Protein AF-A0A7X8Z2J6-F1 (afdb_monomer_lite)

Secondary structure (DSSP, 8-state):
------EEEE-----HHHHHHHHHHHHHHHHTTT-SEEPPPEEEEGGGG-GGGS-TT-TTHHHHHHH-EEEE-SSSTT-EEEE--SEEEEEEEE-STTPPPEEEEEEE--SEEEEE-TTSTT-EEEEE----EEEE-PPPP----

pLDDT: mean 84.49, std 16.21, range [31.16, 98.25]

Radius of gyration: 17.01 Å; chains: 1; bounding box: 33×46×54 Å

Structure (mmCIF, N/CA/C/O backbone):
data_AF-A0A7X8Z2J6-F1
#
_entry.id   AF-A0A7X8Z2J6-F1
#
loop_
_atom_site.group_PDB
_atom_site.id
_atom_site.type_symbol
_atom_site.label_atom_id
_atom_site.label_alt_id
_atom_site.label_comp_id
_atom_site.label_asym_id
_atom_site.label_entity_id
_atom_site.label_seq_id
_atom_site.pdbx_PDB_ins_code
_atom_site.Cartn_x
_atom_site.Cartn_y
_atom_site.Cartn_z
_atom_site.occupancy
_atom_site.B_iso_or_equiv
_atom_site.auth_seq_id
_atom_site.auth_comp_id
_atom_site.auth_asym_id
_atom_site.auth_atom_id
_atom_site.pdbx_PDB_model_num
ATOM 1 N N . MET A 1 1 ? -2.309 25.695 6.211 1.00 55.09 1 MET A N 1
ATOM 2 C CA . MET A 1 1 ? -0.981 25.065 6.046 1.00 55.09 1 MET A CA 1
ATOM 3 C C . MET A 1 1 ? -1.055 23.673 6.653 1.00 55.09 1 MET A C 1
ATOM 5 O O . MET A 1 1 ? -1.318 23.585 7.844 1.00 55.09 1 MET A O 1
ATOM 9 N N . GLY A 1 2 ? -0.941 22.614 5.847 1.00 68.94 2 GLY A N 1
ATOM 10 C CA . GLY A 1 2 ? -0.981 21.220 6.311 1.00 68.94 2 GLY A CA 1
ATOM 11 C C . GLY A 1 2 ? 0.422 20.627 6.467 1.00 68.94 2 GLY A C 1
ATOM 12 O O . GLY A 1 2 ? 1.352 21.079 5.802 1.00 68.94 2 GLY A O 1
ATOM 13 N N . LEU A 1 3 ? 0.571 19.633 7.345 1.00 78.31 3 LEU A N 1
ATOM 14 C CA . LEU A 1 3 ? 1.779 18.814 7.463 1.00 78.31 3 LEU A CA 1
ATOM 15 C C . LEU A 1 3 ? 1.593 17.533 6.643 1.00 78.31 3 LEU A C 1
ATOM 17 O O . LEU A 1 3 ? 0.579 16.854 6.789 1.00 78.31 3 LEU A O 1
ATOM 21 N N . THR A 1 4 ? 2.592 17.187 5.835 1.00 77.81 4 THR A N 1
ATOM 22 C CA . THR A 1 4 ? 2.639 15.926 5.090 1.00 77.81 4 THR A CA 1
ATOM 23 C C . THR A 1 4 ? 3.762 15.055 5.633 1.00 77.81 4 THR A C 1
ATOM 25 O O . THR A 1 4 ? 4.902 15.504 5.751 1.00 77.81 4 THR A O 1
ATOM 28 N N . ILE A 1 5 ? 3.442 13.795 5.931 1.00 81.75 5 ILE A N 1
ATOM 29 C CA . ILE A 1 5 ? 4.418 12.778 6.322 1.00 81.75 5 ILE A CA 1
ATOM 30 C C . ILE A 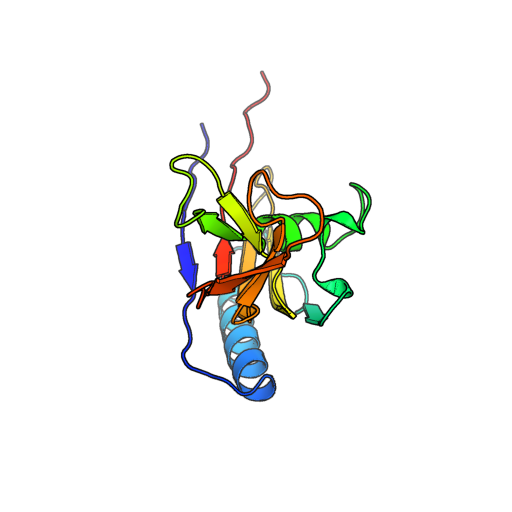1 5 ? 4.521 11.763 5.187 1.00 81.75 5 ILE A C 1
ATOM 32 O O . ILE A 1 5 ? 3.527 11.155 4.796 1.00 81.75 5 ILE A O 1
ATOM 36 N N . HIS A 1 6 ? 5.736 11.571 4.681 1.00 82.19 6 HIS A N 1
ATOM 37 C CA . HIS A 1 6 ? 6.052 10.502 3.741 1.00 82.19 6 HIS A CA 1
ATOM 38 C C . HIS A 1 6 ? 6.673 9.336 4.502 1.00 82.19 6 HIS A C 1
ATOM 40 O O . HIS A 1 6 ? 7.609 9.531 5.280 1.00 82.19 6 HIS A O 1
ATOM 46 N N . TYR A 1 7 ? 6.171 8.128 4.267 1.00 85.50 7 TYR A N 1
ATOM 47 C CA . TYR A 1 7 ? 6.723 6.915 4.856 1.00 85.50 7 TYR A CA 1
ATOM 48 C C . TYR A 1 7 ? 6.655 5.748 3.874 1.00 85.50 7 TYR A C 1
ATOM 50 O O . TYR A 1 7 ? 5.863 5.735 2.930 1.00 85.50 7 TYR A O 1
ATOM 58 N N . GLU A 1 8 ? 7.499 4.752 4.123 1.00 86.69 8 GLU A N 1
ATOM 59 C CA . GLU A 1 8 ? 7.451 3.463 3.445 1.00 86.69 8 GLU A CA 1
ATOM 60 C C . GLU A 1 8 ? 7.537 2.345 4.481 1.00 86.69 8 GLU A C 1
ATOM 62 O O . GLU A 1 8 ? 8.337 2.408 5.418 1.00 86.69 8 GLU A O 1
ATOM 67 N N . LEU A 1 9 ? 6.729 1.303 4.292 1.00 88.94 9 LEU A N 1
ATOM 68 C CA . LEU A 1 9 ? 6.757 0.103 5.122 1.00 88.94 9 LEU A CA 1
ATOM 69 C C . LEU A 1 9 ? 7.338 -1.055 4.318 1.00 88.94 9 LEU A C 1
ATOM 71 O O . LEU A 1 9 ? 6.875 -1.372 3.221 1.00 88.94 9 LEU A O 1
ATOM 75 N N . HIS A 1 10 ? 8.353 -1.698 4.890 1.00 88.50 10 HIS A N 1
ATOM 76 C CA . HIS A 1 10 ? 9.089 -2.789 4.262 1.00 88.50 10 HIS A CA 1
ATOM 77 C C . HIS A 1 10 ? 8.981 -4.051 5.114 1.00 88.50 10 HIS A C 1
ATOM 79 O O . HIS A 1 10 ? 9.102 -4.005 6.338 1.00 88.50 10 HIS A O 1
ATOM 85 N N . SER A 1 11 ? 8.794 -5.193 4.459 1.00 87.25 11 SER A N 1
ATOM 86 C CA . SER A 1 11 ? 8.874 -6.509 5.087 1.00 87.25 11 SER A CA 1
ATOM 87 C C . SER A 1 11 ? 9.518 -7.499 4.123 1.00 87.25 11 SER A C 1
ATOM 89 O O . SER A 1 11 ? 9.296 -7.438 2.916 1.00 87.25 11 SER A O 1
ATOM 91 N N . ASN A 1 12 ? 10.315 -8.424 4.659 1.00 86.06 12 ASN A N 1
ATOM 92 C CA . ASN A 1 12 ? 10.870 -9.545 3.894 1.00 86.06 12 ASN A CA 1
ATOM 93 C C . ASN A 1 12 ? 9.946 -10.773 3.898 1.00 86.06 12 ASN A C 1
ATOM 95 O O . ASN A 1 12 ? 10.299 -11.810 3.331 1.00 86.06 12 ASN A O 1
ATOM 99 N N . GLU A 1 13 ? 8.794 -10.669 4.560 1.00 88.12 13 GLU A N 1
ATOM 100 C CA . GLU A 1 13 ? 7.814 -11.739 4.646 1.00 88.12 13 GLU A CA 1
ATOM 101 C C . GLU A 1 13 ? 7.219 -12.055 3.270 1.00 88.12 13 GLU A C 1
ATOM 103 O O . GLU A 1 13 ? 6.917 -11.159 2.480 1.00 88.12 13 GLU A O 1
ATOM 108 N N . ARG A 1 14 ? 7.063 -13.348 2.981 1.00 82.94 14 ARG A N 1
ATOM 109 C CA . ARG A 1 14 ? 6.537 -13.836 1.698 1.00 82.94 14 ARG A CA 1
ATOM 110 C C . ARG A 1 14 ? 5.193 -14.531 1.843 1.00 82.94 14 ARG A C 1
ATOM 112 O O . ARG A 1 14 ? 4.506 -14.702 0.841 1.00 82.94 14 ARG A O 1
ATOM 119 N N . SER A 1 15 ? 4.836 -14.948 3.056 1.00 89.38 15 SER A N 1
ATOM 120 C CA . SER A 1 15 ? 3.546 -15.563 3.326 1.00 89.38 15 SER A CA 1
ATOM 121 C C . SER A 1 15 ? 2.474 -14.500 3.533 1.00 89.38 15 SER A C 1
ATOM 123 O O . SER A 1 15 ? 2.560 -13.711 4.476 1.00 89.38 15 SER A O 1
ATOM 125 N N . SER A 1 16 ? 1.411 -14.540 2.729 1.00 88.75 16 SER A N 1
ATOM 126 C CA . SER A 1 16 ? 0.251 -13.658 2.894 1.00 88.75 16 SER A CA 1
ATOM 127 C C . SER A 1 16 ? -0.365 -13.759 4.293 1.00 88.75 16 SER A C 1
ATOM 129 O O . SER A 1 16 ? -0.802 -12.753 4.839 1.00 88.75 16 SER A O 1
ATOM 131 N N . SER A 1 17 ? -0.335 -14.938 4.934 1.00 92.38 17 SER A N 1
ATOM 132 C CA . SER A 1 17 ? -0.836 -15.091 6.310 1.00 92.38 17 SER A CA 1
ATOM 133 C C . SER A 1 17 ? -0.015 -14.297 7.325 1.00 92.38 17 SER A C 1
ATOM 135 O O . SER A 1 17 ? -0.575 -13.611 8.175 1.00 92.38 17 SER A O 1
ATOM 137 N N . ARG A 1 18 ? 1.314 -14.321 7.198 1.00 93.19 18 ARG A N 1
ATOM 138 C CA . ARG A 1 18 ? 2.215 -13.569 8.077 1.00 93.19 18 ARG A CA 1
ATOM 139 C C . ARG A 1 18 ? 2.161 -12.072 7.787 1.00 93.19 18 ARG A C 1
ATOM 141 O O . ARG A 1 18 ? 2.205 -11.275 8.718 1.00 93.19 18 ARG A O 1
ATOM 148 N N . VAL A 1 19 ? 2.003 -11.679 6.523 1.00 92.94 19 VAL A N 1
ATOM 149 C CA . VAL A 1 19 ? 1.748 -10.278 6.152 1.00 92.94 19 VAL A CA 1
ATOM 150 C C . VAL A 1 19 ? 0.444 -9.786 6.783 1.00 92.94 19 VAL A C 1
ATOM 152 O O . VAL A 1 19 ? 0.443 -8.727 7.406 1.00 92.94 19 VAL A O 1
ATOM 155 N N . ARG A 1 20 ? -0.635 -10.571 6.710 1.00 95.56 20 ARG A N 1
ATOM 156 C CA . ARG A 1 20 ? -1.912 -10.261 7.365 1.00 95.56 20 ARG A CA 1
ATOM 157 C C . ARG A 1 20 ? -1.750 -10.063 8.869 1.00 95.56 20 ARG A C 1
ATOM 159 O O . ARG A 1 20 ? -2.241 -9.076 9.400 1.00 95.56 20 ARG A O 1
ATOM 166 N N . GLU A 1 21 ? -1.013 -10.939 9.548 1.00 96.94 21 GLU A N 1
ATOM 167 C CA . GLU A 1 21 ? -0.714 -10.789 10.981 1.00 96.94 21 GLU A CA 1
ATOM 168 C C . GLU A 1 21 ? 0.071 -9.501 11.289 1.00 96.94 21 GLU A C 1
ATOM 170 O O . GLU A 1 21 ? -0.208 -8.823 12.281 1.00 96.94 21 GLU A O 1
ATOM 175 N N . LEU A 1 22 ? 1.042 -9.133 10.442 1.00 96.25 22 LEU A N 1
ATOM 176 C CA . LEU A 1 22 ? 1.797 -7.884 10.584 1.00 96.25 22 LEU A CA 1
ATOM 177 C C . LEU A 1 22 ? 0.892 -6.658 10.438 1.00 96.25 22 LEU A C 1
ATOM 179 O O . LEU A 1 22 ? 0.952 -5.757 11.276 1.00 96.25 22 LEU A O 1
ATOM 183 N N . VAL A 1 23 ? 0.043 -6.635 9.408 1.00 96.81 23 VAL A N 1
ATOM 184 C CA . VAL A 1 23 ? -0.894 -5.529 9.163 1.00 96.81 23 VAL A CA 1
ATOM 185 C C . VAL A 1 23 ? -1.959 -5.465 10.259 1.00 96.81 23 VAL A C 1
ATOM 187 O O . VAL A 1 23 ? -2.252 -4.378 10.745 1.00 96.81 23 VAL A O 1
ATOM 190 N N . ALA A 1 24 ? -2.454 -6.606 10.745 1.00 98.12 24 ALA A N 1
ATOM 191 C CA . ALA A 1 24 ? -3.375 -6.670 11.879 1.00 98.12 24 ALA A CA 1
ATOM 192 C C . ALA A 1 24 ? -2.768 -6.109 13.165 1.00 98.12 24 ALA A C 1
ATOM 194 O O . ALA A 1 24 ? -3.410 -5.327 13.865 1.00 98.12 24 ALA A O 1
ATOM 195 N N . ARG A 1 25 ? -1.505 -6.431 13.454 1.00 97.94 25 ARG A N 1
ATOM 196 C CA . ARG A 1 25 ? -0.786 -5.829 14.583 1.00 97.94 25 ARG A CA 1
ATOM 197 C C . ARG A 1 25 ? -0.590 -4.326 14.413 1.00 97.94 25 ARG A C 1
ATOM 199 O O . ARG A 1 25 ? -0.726 -3.595 15.391 1.00 97.94 25 ARG A O 1
ATOM 206 N N . LEU A 1 26 ? -0.263 -3.867 13.204 1.00 97.06 26 LEU A N 1
ATOM 207 C CA . LEU A 1 26 ? -0.124 -2.440 12.910 1.00 97.06 26 LEU A CA 1
ATOM 208 C C . LEU A 1 26 ? -1.457 -1.708 13.099 1.00 97.06 26 LEU A C 1
ATOM 210 O O . LEU A 1 26 ? -1.485 -0.663 13.743 1.00 97.06 26 LEU A O 1
ATOM 214 N N . ARG A 1 27 ? -2.561 -2.294 12.626 1.00 98.00 27 ARG A N 1
ATOM 215 C CA . ARG A 1 27 ? -3.912 -1.780 12.856 1.00 98.00 27 ARG A CA 1
ATOM 216 C C . ARG A 1 27 ? -4.259 -1.734 14.338 1.00 98.00 27 ARG A C 1
ATOM 218 O O . ARG A 1 27 ? -4.772 -0.723 14.796 1.00 98.00 27 ARG A O 1
ATOM 225 N N . GLY A 1 28 ? -3.923 -2.778 15.097 1.00 98.25 28 GLY A N 1
ATOM 226 C CA . GLY A 1 28 ? -4.089 -2.787 16.553 1.00 98.25 28 GLY A CA 1
ATOM 227 C C . GLY A 1 28 ? -3.411 -1.586 17.216 1.00 98.25 28 GLY A C 1
ATOM 228 O O . GLY A 1 28 ? -4.022 -0.916 18.034 1.00 98.25 28 GLY A O 1
ATOM 229 N N . ARG A 1 29 ? -2.191 -1.235 16.782 1.00 97.69 29 ARG A N 1
ATOM 230 C CA . ARG A 1 29 ? -1.509 -0.016 17.249 1.00 97.69 29 ARG A CA 1
ATOM 231 C C . ARG A 1 29 ? -2.161 1.272 16.767 1.00 97.69 29 ARG A C 1
ATOM 233 O O . ARG A 1 29 ? -2.128 2.254 17.495 1.00 97.69 29 ARG A O 1
ATOM 240 N N . ALA A 1 30 ? -2.732 1.291 15.567 1.00 96.88 30 ALA A N 1
ATOM 241 C CA . ALA A 1 30 ? -3.481 2.448 15.093 1.00 96.88 30 ALA A CA 1
ATOM 242 C C . ALA A 1 30 ? -4.753 2.677 15.926 1.00 96.88 30 ALA A C 1
ATOM 244 O O . ALA A 1 30 ? -5.067 3.819 16.226 1.00 96.88 30 ALA A O 1
ATOM 245 N N . LEU A 1 31 ? -5.438 1.620 16.365 1.00 98.00 31 LEU A N 1
ATOM 246 C CA . LEU A 1 31 ? -6.608 1.730 17.247 1.00 98.00 31 LEU A CA 1
ATOM 247 C C . LEU A 1 31 ? -6.270 2.303 18.636 1.00 98.00 31 LEU A C 1
ATOM 249 O O . LEU A 1 31 ? -7.136 2.899 19.267 1.00 98.00 31 LEU A O 1
ATOM 253 N N . ASP A 1 32 ? -5.021 2.161 19.090 1.00 97.69 32 ASP A N 1
ATOM 254 C CA . ASP A 1 32 ? -4.528 2.766 20.337 1.00 97.69 32 ASP A CA 1
ATOM 255 C C . ASP A 1 32 ? -4.222 4.278 20.190 1.00 97.69 32 ASP A C 1
ATOM 257 O O . ASP A 1 32 ? -3.967 4.965 21.182 1.00 97.69 32 ASP A O 1
ATOM 261 N N . LEU A 1 33 ? -4.189 4.802 18.960 1.00 95.44 33 LEU A N 1
ATOM 262 C CA . LEU A 1 33 ? -3.847 6.190 18.640 1.00 95.44 33 LEU A CA 1
ATOM 263 C C . LEU A 1 33 ? -5.111 7.028 18.381 1.00 95.44 33 LEU A C 1
ATOM 265 O O . LEU A 1 33 ? -6.144 6.487 17.993 1.00 95.44 33 LEU A O 1
ATOM 269 N N . PRO A 1 34 ? -5.049 8.365 18.536 1.00 95.38 34 PRO A N 1
ATOM 270 C CA . PRO A 1 34 ? -6.214 9.241 18.404 1.00 95.38 34 PRO A CA 1
ATOM 271 C C . PRO A 1 34 ? -6.579 9.532 16.935 1.00 95.38 34 PRO A C 1
ATOM 273 O O . PRO A 1 34 ? -6.747 10.689 16.557 1.00 95.38 34 PRO A O 1
ATOM 276 N N . PHE A 1 35 ? -6.673 8.501 16.090 1.00 95.50 35 PHE A N 1
ATOM 277 C CA . PHE A 1 35 ? -7.280 8.636 14.765 1.00 95.50 35 PHE A CA 1
ATOM 278 C C . PHE A 1 35 ? -8.793 8.847 14.923 1.00 95.50 35 PHE A C 1
ATOM 280 O O . PHE A 1 35 ? -9.432 8.216 15.7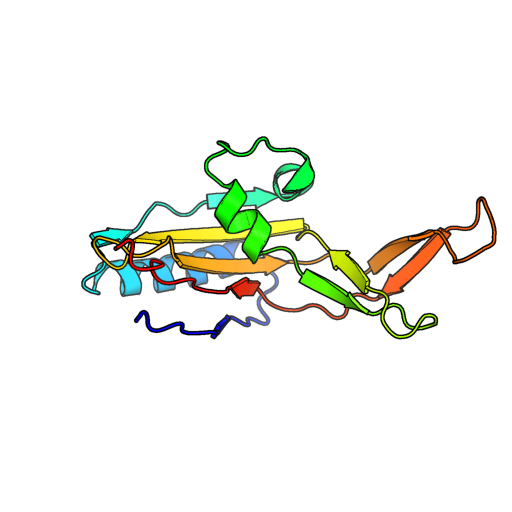61 1.00 95.50 35 PHE A O 1
ATOM 287 N N . GLU A 1 36 ? -9.383 9.700 14.090 1.00 96.12 36 GLU A N 1
ATOM 288 C CA . GLU A 1 36 ? -10.841 9.855 13.995 1.00 96.12 36 GLU A CA 1
ATOM 289 C C . GLU A 1 36 ? -11.520 8.567 13.508 1.00 96.12 36 GLU A C 1
ATOM 291 O O . GLU A 1 36 ? -12.610 8.229 13.964 1.00 96.12 36 GLU A O 1
ATOM 296 N N . GLN A 1 37 ? -10.874 7.837 12.597 1.00 96.44 37 GLN A N 1
ATOM 297 C CA . GLN A 1 37 ? -11.381 6.578 12.057 1.00 96.44 37 GLN A CA 1
ATOM 298 C C . GLN A 1 37 ? -10.229 5.626 11.734 1.00 96.44 37 GLN A C 1
ATOM 300 O O . GLN A 1 37 ? -9.202 6.054 11.205 1.00 96.44 37 GLN A O 1
ATOM 305 N N . VAL A 1 38 ? -10.422 4.333 12.000 1.00 97.62 38 VAL A N 1
ATOM 306 C CA . VAL A 1 38 ? -9.530 3.244 11.576 1.00 97.62 38 VAL A CA 1
ATOM 307 C C . VAL A 1 38 ? -10.387 2.142 10.959 1.00 97.62 38 VAL A C 1
ATOM 309 O O . VAL A 1 38 ? -11.091 1.419 11.667 1.00 97.62 38 VAL A O 1
ATOM 312 N N . ASP A 1 39 ? -10.323 2.008 9.640 1.00 97.06 39 ASP A N 1
ATOM 313 C CA . ASP A 1 39 ? -11.149 1.059 8.897 1.00 97.06 39 ASP A CA 1
ATOM 314 C C . ASP A 1 39 ? -10.633 -0.372 9.017 1.00 97.06 39 ASP A C 1
ATOM 316 O O . ASP A 1 39 ? -9.537 -0.629 9.522 1.00 97.06 39 ASP A O 1
ATOM 320 N N . GLU A 1 40 ? -11.459 -1.324 8.589 1.00 97.62 40 GLU A N 1
ATOM 321 C CA . GLU A 1 40 ? -11.091 -2.735 8.531 1.00 97.62 40 GLU A CA 1
ATOM 322 C C . GLU A 1 40 ? -9.976 -3.005 7.515 1.00 97.62 40 GLU A C 1
ATOM 324 O O . GLU A 1 40 ? -9.704 -2.218 6.605 1.00 97.62 40 GLU A O 1
ATOM 329 N N . ILE A 1 41 ? -9.313 -4.149 7.687 1.00 97.81 41 ILE A N 1
ATOM 330 C CA . ILE A 1 41 ? -8.276 -4.590 6.754 1.00 97.81 41 ILE A CA 1
ATOM 331 C C . ILE A 1 41 ? -8.935 -5.063 5.465 1.00 97.81 41 ILE A C 1
ATOM 333 O O . ILE A 1 41 ? -9.855 -5.880 5.474 1.00 97.81 41 ILE A O 1
ATOM 337 N N . VAL A 1 42 ? -8.403 -4.574 4.357 1.00 96.44 42 VAL A N 1
ATOM 338 C CA . VAL A 1 42 ? -8.774 -4.930 2.998 1.00 96.44 42 VAL A CA 1
ATOM 339 C C . VAL A 1 42 ? -7.665 -5.788 2.398 1.00 96.44 42 VAL A C 1
ATOM 341 O O . VAL A 1 42 ? -6.476 -5.473 2.513 1.00 96.44 42 VAL A O 1
ATOM 344 N N . GLU A 1 43 ? -8.069 -6.866 1.728 1.00 96.44 43 GLU A N 1
ATOM 345 C CA . GLU A 1 43 ? -7.182 -7.764 0.993 1.00 96.44 43 GLU A CA 1
ATOM 346 C C . GLU A 1 43 ? -7.607 -7.830 -0.469 1.00 96.44 43 GLU A C 1
ATOM 348 O O . GLU A 1 43 ? -8.687 -8.318 -0.799 1.00 96.44 43 GLU A O 1
ATOM 353 N N . LEU A 1 44 ? -6.746 -7.331 -1.353 1.00 95.12 44 LEU A N 1
ATOM 354 C CA . LEU A 1 44 ? -6.962 -7.327 -2.797 1.00 95.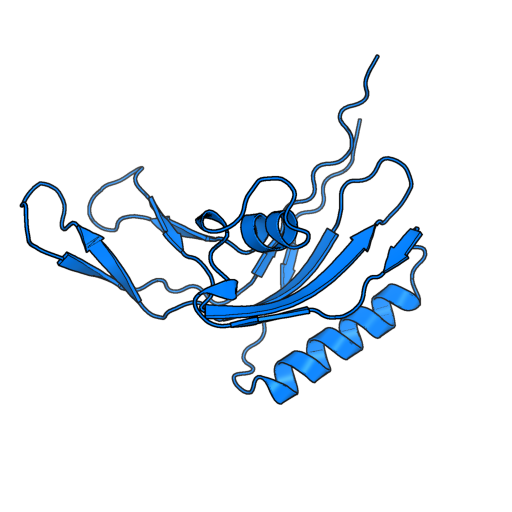12 44 LEU A CA 1
ATOM 355 C C . LEU A 1 44 ? -5.891 -8.181 -3.461 1.00 95.12 44 LEU A C 1
ATOM 357 O O . LEU A 1 44 ? -4.756 -8.269 -2.989 1.00 95.12 44 LEU A O 1
ATOM 361 N N . SER A 1 45 ? -6.244 -8.826 -4.568 1.00 93.81 45 SER A N 1
ATOM 362 C CA . SER A 1 45 ? -5.315 -9.655 -5.332 1.00 93.81 45 SER A CA 1
ATOM 363 C C . SER A 1 45 ? -5.601 -9.598 -6.825 1.00 93.81 45 SER A C 1
ATOM 365 O O . SER A 1 45 ? -6.750 -9.489 -7.262 1.00 93.81 45 SER A O 1
ATOM 367 N N . GLY A 1 46 ? -4.534 -9.720 -7.612 1.00 90.75 46 GLY A N 1
ATOM 368 C CA . GLY A 1 46 ? -4.598 -9.792 -9.065 1.00 90.75 46 GLY A CA 1
ATOM 369 C C . GLY A 1 46 ? -5.310 -8.573 -9.664 1.00 90.75 46 GLY A C 1
ATOM 370 O O . GLY A 1 46 ? -4.942 -7.445 -9.342 1.00 90.75 46 GLY A O 1
ATOM 371 N N . PRO A 1 47 ? -6.333 -8.761 -10.518 1.00 90.69 47 PRO A N 1
ATOM 372 C CA . PRO A 1 47 ? -7.011 -7.645 -11.174 1.00 90.69 47 PRO A CA 1
ATOM 373 C C . PRO A 1 47 ? -7.713 -6.663 -10.229 1.00 90.69 47 PRO A C 1
ATOM 375 O O . PRO A 1 47 ? -7.987 -5.543 -10.640 1.00 90.69 47 PRO A O 1
ATOM 378 N N . ALA A 1 48 ? -8.000 -7.053 -8.982 1.00 92.25 48 ALA A N 1
ATOM 379 C CA . ALA A 1 48 ? -8.602 -6.152 -7.998 1.00 92.25 48 ALA A CA 1
ATOM 380 C C . ALA A 1 48 ? -7.625 -5.077 -7.481 1.00 92.25 48 ALA A C 1
ATOM 382 O O . ALA A 1 48 ? -8.030 -4.140 -6.801 1.00 92.25 48 ALA A O 1
ATOM 383 N N . CYS A 1 49 ? -6.332 -5.212 -7.787 1.00 91.62 49 CYS A N 1
ATOM 384 C CA . CYS A 1 49 ? -5.294 -4.252 -7.423 1.00 91.62 49 CYS A CA 1
ATOM 385 C C . CYS A 1 49 ? -5.064 -3.160 -8.482 1.00 91.62 49 CYS A C 1
ATOM 387 O O . CYS A 1 49 ? -4.221 -2.287 -8.289 1.00 91.62 49 CYS A O 1
ATOM 389 N N . ASP A 1 50 ? -5.763 -3.230 -9.613 1.00 88.44 50 ASP A N 1
ATOM 390 C CA . ASP A 1 50 ? -5.588 -2.328 -10.747 1.00 88.44 50 ASP A CA 1
ATOM 391 C C . ASP A 1 50 ? -6.512 -1.109 -10.603 1.00 88.44 50 ASP A C 1
ATOM 393 O O . ASP A 1 50 ? -7.725 -1.213 -10.792 1.00 88.44 50 ASP A O 1
ATOM 397 N N . CYS A 1 51 ? -5.950 0.045 -10.218 1.00 80.94 51 CYS A N 1
ATOM 398 C CA . CYS A 1 51 ? -6.735 1.254 -9.952 1.00 80.94 51 CYS A CA 1
ATOM 399 C C . CYS A 1 51 ? -7.438 1.808 -11.198 1.00 80.94 51 CYS A C 1
ATOM 401 O O . CYS A 1 51 ? -8.506 2.409 -11.064 1.00 80.94 51 CYS A O 1
ATOM 403 N N . ASP A 1 52 ? -6.892 1.566 -12.393 1.00 85.06 52 ASP A N 1
ATOM 404 C CA . ASP A 1 52 ? -7.442 2.066 -13.657 1.00 85.06 52 ASP A CA 1
ATOM 405 C C . ASP A 1 52 ? -8.746 1.356 -14.050 1.00 85.06 52 ASP A C 1
ATOM 407 O O . ASP A 1 52 ? -9.498 1.841 -14.897 1.00 85.06 52 ASP A O 1
ATOM 411 N N . ARG A 1 53 ? -9.065 0.229 -13.401 1.00 86.06 53 ARG A N 1
ATOM 412 C CA . ARG A 1 53 ? -10.338 -0.484 -13.583 1.00 86.06 53 ARG A CA 1
ATOM 413 C 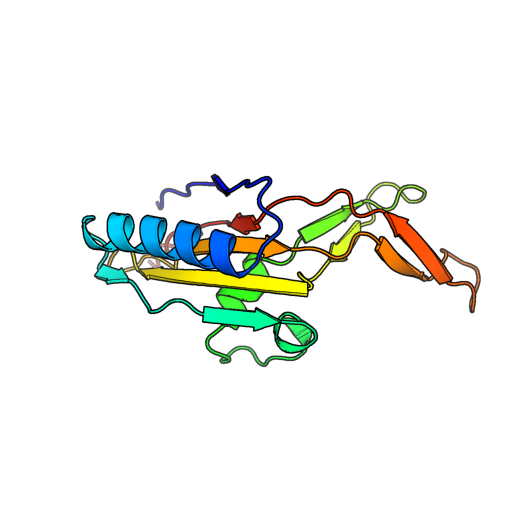C . ARG A 1 53 ? -11.508 0.145 -12.843 1.00 86.06 53 ARG A C 1
ATOM 415 O O . ARG A 1 53 ? -12.646 -0.258 -13.080 1.00 86.06 53 ARG A O 1
ATOM 422 N N . TYR A 1 54 ? -11.239 1.078 -11.937 1.00 86.75 54 TYR A N 1
ATOM 423 C CA . TYR A 1 54 ? -12.233 1.612 -11.024 1.00 86.75 54 TYR A CA 1
ATOM 424 C C . TYR A 1 54 ? -12.526 3.088 -11.298 1.00 86.75 54 TYR A C 1
ATOM 426 O O . TYR A 1 54 ? -11.627 3.903 -11.536 1.00 86.75 54 TYR A O 1
ATOM 434 N N . ASP A 1 55 ? -13.810 3.437 -11.226 1.00 89.00 55 ASP A N 1
ATOM 435 C CA . ASP A 1 55 ? -14.260 4.825 -11.277 1.00 89.00 55 ASP A CA 1
ATOM 436 C C . ASP A 1 55 ? -13.773 5.628 -10.066 1.00 89.00 55 ASP A C 1
ATOM 438 O O . ASP A 1 55 ? -13.238 5.089 -9.100 1.00 89.00 55 ASP A O 1
ATOM 442 N N . ARG A 1 56 ? -13.976 6.950 -10.105 1.00 84.38 56 ARG A N 1
ATOM 443 C CA . ARG A 1 56 ? -13.474 7.851 -9.063 1.00 84.38 56 ARG A CA 1
ATOM 444 C C . ARG A 1 56 ? -14.048 7.610 -7.670 1.00 84.38 56 ARG A C 1
ATOM 446 O O . ARG A 1 56 ? -13.416 8.052 -6.714 1.00 84.38 56 ARG A O 1
ATOM 453 N N . GLU A 1 57 ? -15.196 6.960 -7.580 1.00 87.31 57 GLU A N 1
ATOM 454 C CA . GLU A 1 57 ? -16.002 6.812 -6.371 1.00 87.31 57 GLU A CA 1
ATOM 455 C C . GLU A 1 57 ? -15.757 5.462 -5.689 1.00 87.31 57 GLU A C 1
ATOM 457 O O . GLU A 1 57 ? -16.159 5.266 -4.542 1.00 87.31 57 GLU A O 1
ATOM 462 N N . HIS A 1 58 ? -15.047 4.547 -6.356 1.00 88.75 58 HIS A N 1
ATOM 463 C CA . HIS A 1 58 ? -14.716 3.247 -5.801 1.00 88.75 58 HIS A CA 1
ATOM 464 C C . HIS A 1 58 ? -13.967 3.369 -4.457 1.00 88.75 58 HIS A C 1
ATOM 466 O O . HIS A 1 58 ? -12.931 4.044 -4.383 1.00 88.75 58 HIS A O 1
ATOM 472 N N . PRO A 1 59 ? -14.413 2.650 -3.408 1.00 88.88 59 PRO A N 1
ATOM 473 C CA . PRO A 1 59 ? -13.960 2.856 -2.030 1.00 88.88 59 PRO A CA 1
ATOM 474 C C . PRO A 1 59 ? -12.457 2.638 -1.829 1.00 88.88 59 PRO A C 1
ATOM 476 O O . PRO A 1 59 ? -11.850 3.262 -0.971 1.00 88.88 59 PRO A O 1
ATOM 479 N N . HIS A 1 60 ? -11.825 1.783 -2.635 1.00 89.81 60 HIS A N 1
ATOM 480 C CA . HIS A 1 60 ? -10.391 1.487 -2.517 1.00 89.81 60 HIS A CA 1
ATOM 481 C C . HIS A 1 60 ? -9.516 2.253 -3.509 1.00 89.81 60 HIS A C 1
ATOM 483 O O . HIS A 1 60 ? -8.316 2.000 -3.595 1.00 89.81 60 HIS A O 1
ATOM 489 N N . ARG A 1 61 ? -10.078 3.177 -4.297 1.00 89.88 61 ARG A N 1
ATOM 490 C CA . ARG A 1 61 ? -9.308 3.849 -5.352 1.00 89.88 61 ARG A CA 1
ATOM 491 C C . ARG A 1 61 ? -8.178 4.702 -4.799 1.00 89.88 61 ARG A C 1
ATOM 493 O O . ARG A 1 61 ? -7.099 4.727 -5.381 1.00 89.88 61 ARG A O 1
ATOM 500 N N . TRP A 1 62 ? -8.411 5.377 -3.678 1.00 90.44 62 TRP A N 1
ATOM 501 C CA . TRP A 1 62 ? -7.380 6.177 -3.027 1.00 90.44 62 TRP A CA 1
ATOM 502 C C . TRP A 1 62 ? -6.209 5.313 -2.546 1.00 90.44 62 TRP A C 1
ATOM 504 O O . TRP A 1 62 ? -5.064 5.573 -2.922 1.00 90.44 62 TRP A O 1
ATOM 514 N N . LEU A 1 63 ? -6.509 4.227 -1.828 1.00 92.75 63 LEU A N 1
ATOM 515 C CA . LEU A 1 63 ? -5.543 3.203 -1.428 1.00 92.75 63 LEU A CA 1
ATOM 516 C C . LEU A 1 63 ? -4.734 2.672 -2.622 1.00 92.75 63 LEU A C 1
ATOM 518 O O . LEU A 1 63 ? -3.504 2.667 -2.582 1.00 92.75 63 LEU A O 1
ATOM 522 N N . LEU A 1 64 ? -5.409 2.247 -3.695 1.00 92.62 64 LEU A N 1
ATOM 523 C CA . LEU A 1 64 ? -4.751 1.660 -4.865 1.00 92.62 64 LEU A CA 1
ATOM 524 C C . LEU A 1 64 ? -3.891 2.674 -5.631 1.00 92.62 64 LEU A C 1
ATOM 526 O O . LEU A 1 64 ? -2.805 2.323 -6.088 1.00 92.62 64 LEU A O 1
ATOM 530 N N . ASN A 1 65 ? -4.322 3.936 -5.717 1.00 90.19 65 ASN A N 1
ATOM 531 C CA . ASN A 1 65 ? -3.527 5.005 -6.324 1.00 90.19 65 ASN A CA 1
ATOM 532 C C . ASN A 1 65 ? -2.225 5.253 -5.558 1.00 90.19 65 ASN A C 1
ATOM 534 O O . ASN A 1 65 ? -1.185 5.455 -6.180 1.00 90.19 65 ASN A O 1
ATOM 538 N N . GLN A 1 66 ? -2.265 5.227 -4.223 1.00 88.69 66 GLN A N 1
ATOM 539 C CA . GLN A 1 66 ? -1.045 5.343 -3.424 1.00 88.69 66 GLN A CA 1
ATOM 540 C C . GLN A 1 66 ? -0.180 4.082 -3.519 1.00 88.69 66 GLN A C 1
ATOM 542 O O . GLN A 1 66 ? 1.041 4.178 -3.555 1.00 88.69 66 GLN A O 1
ATOM 547 N N . ALA A 1 67 ? -0.796 2.902 -3.607 1.00 91.31 67 ALA A N 1
ATOM 548 C CA . ALA A 1 67 ? -0.076 1.644 -3.763 1.00 91.31 67 ALA A CA 1
ATOM 549 C C . ALA A 1 67 ? 0.608 1.496 -5.135 1.00 91.31 67 ALA A C 1
ATOM 551 O O . ALA A 1 67 ? 1.561 0.727 -5.264 1.00 91.31 67 ALA A O 1
ATOM 552 N N . ALA A 1 68 ? 0.157 2.210 -6.169 1.00 89.88 68 ALA A N 1
ATOM 553 C CA . ALA A 1 68 ? 0.800 2.191 -7.475 1.00 89.88 68 ALA A CA 1
ATOM 554 C C . ALA A 1 68 ? 2.214 2.795 -7.405 1.00 89.88 68 ALA A C 1
ATOM 556 O O . ALA A 1 68 ? 2.439 3.898 -6.903 1.00 89.88 68 ALA A O 1
ATOM 557 N N . ARG A 1 69 ? 3.199 2.078 -7.952 1.00 90.19 69 ARG A N 1
ATOM 558 C CA . ARG A 1 69 ? 4.592 2.548 -8.038 1.00 90.19 69 ARG A CA 1
ATOM 559 C C . ARG A 1 69 ? 4.964 2.839 -9.479 1.00 90.19 69 ARG A C 1
ATOM 561 O O . ARG A 1 69 ? 4.278 2.427 -10.402 1.00 90.19 69 ARG A O 1
ATOM 568 N N . HIS A 1 70 ? 6.082 3.527 -9.668 1.00 90.25 70 HIS A N 1
ATOM 569 C CA . HIS A 1 70 ? 6.646 3.760 -10.990 1.00 90.25 70 HIS A CA 1
ATOM 570 C C . HIS A 1 70 ? 8.037 3.148 -11.075 1.00 90.25 70 HIS A C 1
ATOM 572 O O . HIS A 1 70 ? 8.845 3.297 -10.158 1.00 90.25 70 HIS A O 1
ATOM 578 N N . VAL A 1 71 ? 8.320 2.478 -12.188 1.00 91.00 71 VAL A N 1
ATOM 579 C CA . VAL A 1 71 ? 9.660 1.976 -12.514 1.00 91.00 71 VAL A CA 1
ATOM 580 C C . VAL A 1 71 ? 10.190 2.745 -13.711 1.00 91.00 71 VAL A C 1
ATOM 582 O O . VAL A 1 71 ? 9.487 2.920 -14.705 1.00 91.00 71 VAL A O 1
ATOM 585 N N . ALA A 1 72 ? 11.413 3.256 -13.602 1.00 90.69 72 ALA A N 1
ATOM 586 C CA . ALA A 1 72 ? 12.040 3.994 -14.689 1.00 90.69 72 ALA A CA 1
ATOM 587 C C . ALA A 1 72 ? 12.308 3.073 -15.888 1.00 90.69 72 ALA A C 1
ATOM 589 O O . ALA A 1 72 ? 12.654 1.901 -15.719 1.00 90.69 72 ALA A O 1
ATOM 590 N N . ASP A 1 73 ? 12.183 3.614 -17.098 1.00 88.50 73 ASP A N 1
ATOM 591 C CA . ASP A 1 73 ? 12.629 2.922 -18.298 1.00 88.50 73 ASP A CA 1
ATOM 592 C C . ASP A 1 73 ? 14.172 2.872 -18.312 1.00 8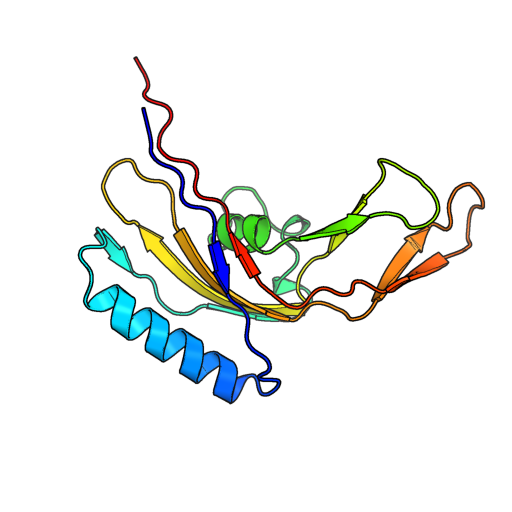8.50 73 ASP A C 1
ATOM 594 O O . ASP A 1 73 ? 14.809 3.930 -18.308 1.00 88.50 73 ASP A O 1
ATOM 598 N N . PRO A 1 74 ? 14.797 1.679 -18.338 1.00 85.44 74 PRO A N 1
ATOM 599 C CA . PRO A 1 74 ? 16.253 1.552 -18.354 1.00 85.44 74 PRO A CA 1
ATOM 600 C C . PRO A 1 74 ? 16.915 2.109 -19.624 1.00 85.44 74 PRO A C 1
ATOM 602 O O . PRO A 1 74 ? 18.102 2.420 -19.594 1.00 85.44 74 PRO A O 1
ATOM 605 N N . GLU A 1 75 ? 16.179 2.238 -20.732 1.00 85.62 75 GLU A N 1
ATOM 606 C CA . GLU A 1 75 ? 16.699 2.723 -22.019 1.00 85.62 75 GLU A CA 1
ATOM 607 C C . GLU A 1 75 ? 16.257 4.159 -22.334 1.00 85.62 75 GLU A C 1
ATOM 609 O O . GLU A 1 75 ? 16.943 4.869 -23.071 1.00 85.62 75 GLU A O 1
ATOM 614 N N . ARG A 1 76 ? 15.130 4.622 -21.773 1.00 84.31 76 ARG A N 1
ATOM 615 C CA . ARG A 1 76 ? 14.572 5.956 -22.044 1.00 84.31 76 ARG A CA 1
ATOM 616 C C . ARG A 1 76 ? 14.547 6.832 -20.793 1.00 84.31 76 ARG A C 1
ATOM 618 O O . ARG A 1 76 ? 13.595 6.823 -20.014 1.00 84.31 76 ARG A O 1
ATOM 625 N N . LYS A 1 77 ? 15.572 7.672 -20.640 1.00 86.75 77 LYS A N 1
ATOM 626 C CA . LYS A 1 77 ? 15.667 8.627 -19.525 1.00 86.75 77 LYS A CA 1
ATOM 627 C C . LYS A 1 77 ? 14.441 9.549 -19.469 1.00 86.75 77 LYS A C 1
ATOM 629 O O . LYS A 1 77 ? 14.024 10.102 -20.483 1.00 86.75 77 LYS A O 1
ATOM 634 N N . GLY A 1 78 ? 13.898 9.734 -18.266 1.00 87.75 78 GLY A N 1
ATOM 635 C CA . GLY A 1 78 ? 12.713 10.563 -18.024 1.00 87.75 78 GLY A CA 1
ATOM 636 C C . GLY A 1 78 ? 11.382 9.869 -18.327 1.00 87.75 78 GLY A C 1
ATOM 637 O O . GLY A 1 78 ? 10.340 10.495 -18.172 1.00 87.75 78 GLY A O 1
ATOM 638 N N . TYR A 1 79 ? 11.403 8.598 -18.735 1.00 88.56 79 TYR A N 1
ATOM 639 C CA . TYR A 1 79 ? 10.205 7.786 -18.913 1.00 88.56 79 TYR A CA 1
ATOM 640 C C . TYR A 1 79 ? 10.080 6.768 -17.778 1.00 88.56 79 TYR A C 1
ATOM 642 O O . TYR A 1 79 ? 11.082 6.237 -17.294 1.00 88.56 79 TYR A O 1
ATOM 650 N N . SER A 1 80 ? 8.855 6.496 -17.345 1.00 90.31 80 SER A N 1
ATOM 651 C CA . SER A 1 80 ? 8.556 5.490 -16.332 1.00 90.31 80 SER A CA 1
ATOM 652 C C . SER A 1 80 ? 7.243 4.790 -16.650 1.00 90.31 80 SER A C 1
ATOM 654 O O . SER A 1 80 ? 6.417 5.301 -17.407 1.00 90.31 80 SER A O 1
ATOM 656 N N . TYR A 1 81 ? 7.071 3.604 -16.080 1.00 89.44 81 TYR A N 1
ATOM 657 C CA . TYR A 1 81 ? 5.866 2.802 -16.226 1.00 89.44 81 TYR A CA 1
ATOM 658 C C . TYR A 1 81 ? 5.199 2.632 -14.866 1.00 89.44 81 TYR A C 1
ATOM 660 O O . TYR A 1 81 ? 5.911 2.340 -13.894 1.00 89.44 81 TYR A O 1
ATOM 668 N N . PRO A 1 82 ? 3.867 2.787 -14.784 1.00 89.56 82 PRO A N 1
ATOM 669 C CA . PRO A 1 82 ? 3.137 2.437 -13.581 1.00 89.56 82 PRO A CA 1
ATOM 670 C C . PRO A 1 82 ? 3.216 0.925 -13.357 1.00 89.56 82 PRO A C 1
ATOM 672 O O . PRO A 1 82 ? 3.229 0.123 -14.293 1.00 89.56 82 PRO A O 1
ATOM 675 N N . VAL A 1 83 ? 3.286 0.535 -12.092 1.00 91.31 83 VAL A N 1
ATOM 676 C CA . VAL A 1 83 ? 3.292 -0.851 -11.646 1.00 91.31 83 VAL A CA 1
ATOM 677 C C . VAL A 1 83 ? 2.245 -0.991 -10.558 1.00 91.31 83 VAL A C 1
ATOM 679 O O . VAL A 1 83 ? 2.448 -0.542 -9.426 1.00 91.31 83 VAL A O 1
ATOM 682 N N . CYS A 1 84 ? 1.140 -1.643 -10.907 1.00 91.69 84 CYS A N 1
ATOM 683 C 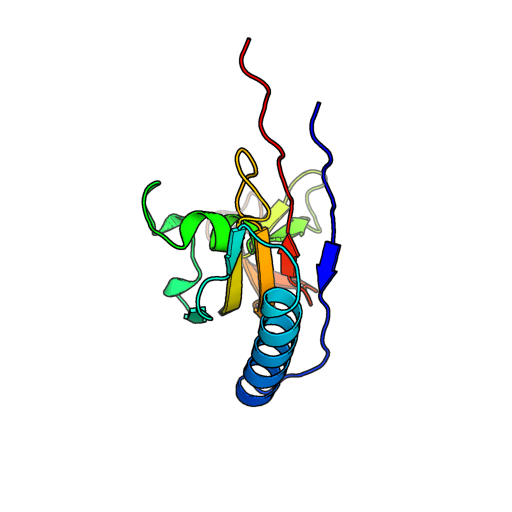CA . CYS A 1 84 ? 0.138 -2.047 -9.934 1.00 91.69 84 CYS A CA 1
ATOM 684 C C . CYS A 1 84 ? 0.670 -3.222 -9.097 1.00 91.69 84 CYS A C 1
ATOM 686 O O . CYS A 1 84 ? 1.383 -4.094 -9.618 1.00 91.69 84 CYS A O 1
ATOM 688 N N . PRO A 1 85 ? 0.355 -3.268 -7.795 1.00 92.69 85 PRO A N 1
ATOM 689 C CA . PRO A 1 85 ? 0.626 -4.447 -6.990 1.00 92.69 85 PRO A CA 1
ATOM 690 C C . PRO A 1 85 ? -0.172 -5.654 -7.509 1.00 92.69 85 PRO A C 1
ATOM 692 O O . PRO A 1 85 ? -1.209 -5.514 -8.147 1.00 92.69 85 PRO A O 1
ATOM 695 N N . VAL A 1 86 ? 0.320 -6.861 -7.233 1.00 93.19 86 VAL A N 1
ATOM 696 C CA . VAL A 1 86 ? -0.415 -8.121 -7.453 1.00 93.19 86 VAL A CA 1
ATOM 697 C C . VAL A 1 86 ? -1.186 -8.565 -6.213 1.00 93.19 86 VAL A C 1
ATOM 699 O O . VAL A 1 86 ? -2.008 -9.473 -6.300 1.00 93.19 86 VAL A O 1
ATOM 702 N N . GLU A 1 87 ? -0.886 -7.967 -5.062 1.00 94.12 87 GLU A N 1
ATOM 703 C CA . GLU A 1 87 ? -1.542 -8.222 -3.785 1.00 94.12 87 GLU A CA 1
ATOM 704 C C . GLU A 1 87 ? -1.380 -6.994 -2.887 1.00 94.12 87 GLU A C 1
ATOM 706 O O . GLU A 1 87 ? -0.279 -6.439 -2.789 1.00 94.12 87 GLU A O 1
ATOM 711 N N . VAL A 1 88 ? -2.469 -6.596 -2.232 1.00 95.31 88 VAL A N 1
ATOM 712 C CA . VAL A 1 88 ? -2.526 -5.490 -1.270 1.00 95.31 88 VAL A CA 1
ATOM 713 C C . VAL A 1 88 ? -3.174 -6.016 0.001 1.00 95.31 88 VAL A C 1
ATOM 715 O O . VAL A 1 88 ? -4.276 -6.551 -0.065 1.00 95.31 88 VAL A O 1
ATOM 718 N N . ILE A 1 89 ? -2.507 -5.844 1.141 1.00 96.25 89 ILE A N 1
ATOM 719 C CA . ILE A 1 89 ? -3.083 -6.077 2.470 1.00 96.25 89 ILE A CA 1
ATOM 720 C C . ILE A 1 89 ? -2.879 -4.789 3.258 1.00 96.25 89 ILE A C 1
ATOM 722 O O . ILE A 1 89 ? -1.744 -4.446 3.604 1.00 96.25 89 ILE A O 1
ATOM 726 N N . ALA A 1 90 ? -3.953 -4.037 3.477 1.00 97.00 90 ALA A N 1
ATOM 727 C CA . ALA A 1 90 ? -3.875 -2.687 4.026 1.00 97.00 90 ALA A CA 1
ATOM 728 C C . ALA A 1 90 ? -5.157 -2.286 4.758 1.00 97.00 90 ALA A C 1
ATOM 730 O O . ALA A 1 90 ? -6.189 -2.926 4.604 1.00 97.00 90 ALA A O 1
ATOM 731 N N . PHE A 1 91 ? -5.093 -1.213 5.535 1.00 96.88 91 PHE A N 1
ATOM 732 C CA . PHE A 1 91 ? -6.259 -0.543 6.101 1.00 96.88 91 PHE A CA 1
ATOM 733 C C . PHE A 1 91 ? -6.110 0.968 5.947 1.00 96.88 91 PHE A C 1
ATOM 735 O O . PHE A 1 91 ? -4.992 1.496 5.894 1.00 96.88 91 PHE A O 1
ATOM 742 N N . SER A 1 92 ? -7.250 1.645 5.908 1.00 96.00 92 SER A N 1
ATOM 743 C CA . SER A 1 92 ? -7.323 3.097 5.828 1.00 96.00 92 SER A CA 1
ATOM 744 C C . SER A 1 92 ? -7.559 3.709 7.208 1.00 96.00 92 SER A C 1
ATOM 746 O O . SER A 1 92 ? -8.166 3.092 8.088 1.00 96.00 92 SER A O 1
ATOM 748 N N . THR A 1 93 ? -7.076 4.928 7.428 1.00 95.19 93 THR A N 1
ATOM 749 C CA . THR A 1 93 ? -7.434 5.732 8.600 1.00 95.19 93 THR A CA 1
ATOM 750 C C . THR A 1 93 ? -7.794 7.150 8.198 1.00 95.19 93 THR A C 1
ATOM 752 O O . THR A 1 93 ? -7.283 7.693 7.218 1.00 95.19 93 THR A O 1
ATOM 755 N N . ARG A 1 94 ? -8.629 7.793 9.013 1.00 94.00 94 ARG A N 1
ATOM 756 C CA . ARG A 1 94 ? -8.777 9.247 9.028 1.00 94.00 94 ARG A CA 1
ATOM 757 C C . ARG A 1 94 ? -8.135 9.767 10.311 1.00 94.00 94 ARG A C 1
ATOM 759 O O . ARG A 1 94 ? -8.662 9.516 11.388 1.00 94.00 94 ARG A O 1
ATOM 766 N N . PRO A 1 95 ? -6.987 10.453 10.239 1.00 91.81 95 PRO A N 1
ATOM 767 C CA . PRO A 1 95 ? -6.344 11.026 11.425 1.00 91.81 95 PRO A CA 1
ATOM 768 C C . PRO A 1 95 ? -7.147 12.078 12.153 1.00 91.81 95 PRO A C 1
ATOM 770 O O . PRO A 1 95 ? -7.092 12.130 13.374 1.00 91.81 95 PRO A O 1
ATOM 773 N N . GLY A 1 96 ? -7.906 12.888 11.431 1.00 91.88 96 GLY A N 1
ATOM 774 C CA . GLY A 1 96 ? -8.722 13.912 12.048 1.00 91.88 96 GLY A CA 1
ATOM 775 C C . GLY A 1 96 ? -9.518 14.699 11.031 1.00 91.88 96 GLY A C 1
ATOM 776 O O . GLY A 1 96 ? -9.304 14.607 9.817 1.00 91.88 96 GLY A O 1
ATOM 777 N N . ARG A 1 97 ? -10.417 15.526 11.556 1.00 89.56 97 ARG A N 1
ATOM 778 C CA . ARG A 1 97 ? -11.307 16.343 10.746 1.00 89.56 97 ARG A CA 1
ATOM 779 C C . ARG A 1 97 ? -10.506 17.250 9.816 1.00 89.56 97 ARG A C 1
ATOM 781 O O . ARG A 1 97 ? -9.646 18.013 10.251 1.00 89.56 97 ARG A O 1
ATOM 788 N N . GLY A 1 98 ? -10.855 17.203 8.535 1.00 86.88 98 GLY A N 1
ATOM 789 C CA . GLY A 1 98 ? -10.186 17.966 7.487 1.00 86.88 98 GLY A CA 1
ATOM 790 C C . GLY A 1 98 ? -8.943 17.281 6.927 1.00 86.88 98 GLY A C 1
ATOM 791 O O . GLY A 1 98 ? -8.439 17.744 5.918 1.00 86.88 98 GLY A O 1
ATOM 792 N N . CYS A 1 99 ? -8.458 16.182 7.502 1.00 87.75 99 CYS A N 1
ATOM 793 C CA . CYS A 1 99 ? -7.378 15.416 6.895 1.00 87.75 99 CYS A CA 1
ATOM 794 C C . CYS A 1 99 ? -7.880 14.524 5.755 1.00 87.75 99 CYS A C 1
ATOM 796 O O . CYS A 1 99 ? -9.005 14.021 5.792 1.00 87.75 99 CYS A O 1
ATOM 798 N N . GLU A 1 100 ? -7.013 14.277 4.774 1.00 86.38 100 GLU A N 1
ATOM 799 C CA . GLU A 1 100 ? -7.215 13.163 3.854 1.00 86.38 100 GLU A CA 1
ATOM 800 C C . GLU A 1 100 ? -6.993 11.816 4.549 1.00 86.38 100 GLU A C 1
ATOM 802 O O . GLU A 1 100 ? -6.506 11.722 5.678 1.00 86.38 100 GLU A O 1
ATOM 807 N N . GLU A 1 101 ? -7.373 10.755 3.849 1.00 90.19 101 GLU A N 1
ATOM 808 C CA . GLU A 1 101 ? -7.201 9.384 4.299 1.00 90.19 101 GLU A CA 1
ATOM 809 C C . GLU A 1 101 ? -5.727 8.940 4.253 1.00 90.19 101 GLU A C 1
ATOM 811 O O . GLU A 1 101 ? -5.017 9.155 3.262 1.00 90.19 101 GLU A O 1
ATOM 816 N N . ALA A 1 102 ? -5.288 8.261 5.318 1.00 91.75 102 ALA A N 1
ATOM 817 C CA . ALA A 1 102 ? -4.038 7.515 5.377 1.00 91.75 102 ALA A CA 1
ATOM 818 C C . ALA A 1 102 ? -4.238 6.062 5.003 1.00 91.75 102 ALA A C 1
ATOM 820 O O . ALA A 1 102 ? -5.196 5.451 5.450 1.00 91.75 102 ALA A O 1
ATOM 821 N N . ASN A 1 103 ? -3.253 5.474 4.333 1.00 94.75 103 ASN A N 1
ATOM 822 C CA . ASN A 1 103 ? -3.261 4.060 3.999 1.00 94.75 103 ASN A CA 1
ATOM 823 C C . ASN A 1 103 ? -2.055 3.362 4.614 1.00 94.75 103 ASN A C 1
ATOM 825 O O . ASN A 1 103 ? -0.925 3.710 4.298 1.00 94.75 103 ASN A O 1
ATOM 829 N N . PHE A 1 104 ? -2.271 2.346 5.442 1.00 95.19 104 PHE A N 1
ATOM 830 C CA . PHE A 1 104 ? -1.189 1.576 6.050 1.00 95.19 104 PHE A CA 1
ATOM 831 C C . PHE A 1 104 ? -1.279 0.120 5.619 1.00 95.19 104 PHE A C 1
ATOM 833 O O . PHE A 1 104 ? -2.308 -0.529 5.790 1.00 95.19 104 PHE A O 1
ATOM 840 N N . GLY A 1 105 ? -0.186 -0.428 5.097 1.00 95.31 105 GLY A N 1
ATOM 841 C CA . GLY A 1 105 ? -0.181 -1.819 4.673 1.00 95.31 105 GLY A CA 1
ATOM 842 C C . GLY A 1 105 ? 1.086 -2.248 3.963 1.00 95.31 105 GLY A C 1
ATOM 843 O O . GLY A 1 105 ? 2.100 -1.548 3.951 1.00 95.31 105 GLY A O 1
ATOM 844 N N . LEU A 1 106 ? 1.007 -3.429 3.365 1.00 95.00 106 LEU A N 1
ATOM 845 C CA . LEU A 1 106 ? 2.074 -4.025 2.578 1.00 95.00 106 LEU A CA 1
ATOM 846 C C . LEU A 1 106 ? 1.526 -4.447 1.215 1.00 95.00 106 LEU A C 1
ATOM 848 O O . LEU A 1 106 ? 0.384 -4.883 1.079 1.00 95.00 106 LEU A O 1
ATOM 852 N N . CYS A 1 107 ? 2.374 -4.304 0.203 1.00 94.06 107 CYS A N 1
ATOM 853 C CA . CYS A 1 107 ? 2.074 -4.671 -1.172 1.00 94.06 107 CYS A CA 1
ATOM 854 C C . CYS A 1 107 ? 3.110 -5.648 -1.697 1.00 94.06 107 CYS A C 1
ATOM 856 O O . CYS A 1 107 ? 4.309 -5.498 -1.441 1.00 94.06 107 CYS A O 1
ATOM 858 N N . ARG A 1 108 ? 2.651 -6.594 -2.511 1.00 91.81 108 ARG A N 1
ATOM 859 C CA . ARG A 1 108 ? 3.522 -7.413 -3.347 1.00 91.81 108 ARG A CA 1
ATOM 860 C C . ARG A 1 108 ? 3.408 -6.931 -4.780 1.00 91.81 108 ARG A C 1
ATOM 862 O O . ARG A 1 108 ? 2.311 -6.803 -5.308 1.00 91.81 108 ARG A O 1
ATOM 869 N N . TYR A 1 109 ? 4.547 -6.700 -5.416 1.00 92.44 109 TYR A N 1
ATOM 870 C CA . TYR A 1 109 ? 4.620 -6.238 -6.800 1.00 92.44 109 TYR A CA 1
ATOM 871 C C . TYR A 1 109 ? 5.059 -7.374 -7.718 1.00 92.44 109 TYR A C 1
ATOM 873 O O . TYR A 1 109 ? 5.744 -8.304 -7.269 1.00 92.44 109 TYR A O 1
ATOM 881 N N . PRO A 1 110 ? 4.696 -7.321 -9.008 1.00 91.25 110 PRO A N 1
ATOM 882 C CA . PRO A 1 110 ? 5.211 -8.282 -9.963 1.00 91.25 110 PRO A CA 1
ATOM 883 C C . PRO A 1 110 ? 6.729 -8.108 -10.089 1.00 91.25 110 PRO A C 1
ATOM 885 O O . PRO A 1 110 ? 7.246 -6.992 -10.062 1.00 91.25 110 PRO A O 1
ATOM 888 N N . ALA A 1 111 ? 7.469 -9.210 -10.241 1.00 90.56 111 ALA A N 1
ATOM 889 C CA . ALA A 1 111 ? 8.924 -9.152 -10.417 1.00 90.56 111 ALA A CA 1
ATOM 890 C C . ALA A 1 111 ? 9.327 -8.477 -11.742 1.00 90.56 111 ALA A C 1
ATOM 892 O O . ALA A 1 111 ? 10.420 -7.913 -11.848 1.00 90.56 111 ALA A O 1
ATOM 893 N N . TYR A 1 112 ? 8.432 -8.532 -12.731 1.00 91.62 112 TYR A N 1
ATOM 894 C CA . TYR A 1 112 ? 8.606 -7.970 -14.060 1.00 91.62 112 TYR A CA 1
ATOM 895 C C . TYR A 1 112 ? 7.301 -7.345 -14.546 1.00 91.62 112 TYR A C 1
ATOM 897 O O . TYR A 1 112 ? 6.230 -7.873 -14.258 1.00 91.62 112 TYR A O 1
ATOM 905 N N . ILE A 1 113 ? 7.409 -6.278 -15.328 1.00 91.12 113 ILE A N 1
ATOM 906 C CA . ILE A 1 113 ? 6.320 -5.771 -16.167 1.00 91.12 113 ILE A CA 1
ATOM 907 C C . ILE A 1 113 ? 6.657 -5.995 -17.635 1.00 91.12 113 ILE A C 1
ATOM 909 O O . ILE A 1 113 ? 7.833 -6.032 -18.010 1.00 91.12 113 ILE A O 1
ATOM 913 N N . GLU A 1 114 ? 5.625 -6.132 -18.456 1.00 88.94 114 GLU A N 1
ATOM 914 C CA . GLU A 1 114 ? 5.753 -6.164 -19.908 1.00 88.94 114 GLU A CA 1
ATOM 915 C C . GLU A 1 114 ? 5.375 -4.796 -20.470 1.00 88.94 114 GLU A C 1
ATOM 917 O O . GLU A 1 114 ? 4.320 -4.253 -20.153 1.00 88.94 114 GLU A O 1
ATOM 922 N N . THR A 1 115 ? 6.258 -4.220 -21.280 1.00 82.69 115 THR A N 1
ATOM 923 C CA . THR A 1 115 ? 6.050 -2.919 -21.924 1.00 82.69 115 THR A CA 1
ATOM 924 C C . THR A 1 115 ? 6.306 -3.048 -23.416 1.00 82.69 115 THR A C 1
ATOM 926 O O . THR A 1 115 ? 7.080 -3.904 -23.848 1.00 82.69 115 THR A O 1
ATOM 929 N N . ALA A 1 116 ? 5.713 -2.174 -24.227 1.00 75.31 116 ALA A N 1
ATOM 930 C CA . ALA A 1 116 ? 6.134 -2.053 -25.618 1.00 75.31 116 ALA A CA 1
ATOM 931 C C . ALA A 1 116 ? 7.629 -1.675 -25.666 1.00 75.31 116 ALA A C 1
ATOM 933 O O . ALA A 1 116 ? 8.084 -0.791 -24.933 1.00 75.31 116 ALA A O 1
ATOM 934 N N . ALA A 1 117 ? 8.411 -2.371 -26.489 1.00 63.69 117 ALA A N 1
ATOM 935 C CA . ALA A 1 117 ? 9.841 -2.137 -26.646 1.00 63.69 117 ALA A CA 1
ATOM 936 C C . ALA A 1 117 ? 10.082 -0.914 -27.548 1.00 63.69 117 ALA A C 1
ATOM 938 O O . ALA A 1 117 ? 10.380 -1.034 -28.739 1.00 63.69 117 ALA A O 1
ATOM 939 N N . GLY A 1 118 ? 9.939 0.284 -26.978 1.00 63.03 118 GLY A N 1
ATOM 940 C CA . GLY A 1 118 ? 10.259 1.538 -27.661 1.00 63.03 118 GLY A CA 1
ATOM 941 C C . GLY A 1 118 ? 9.529 1.720 -29.001 1.00 63.03 118 GLY A C 1
ATOM 942 O O . GLY A 1 118 ? 8.313 1.582 -29.079 1.00 63.03 118 GLY A O 1
ATOM 943 N N . LEU A 1 119 ? 10.285 2.064 -30.054 1.00 54.97 119 LEU A N 1
ATOM 944 C CA . LEU A 1 119 ? 9.792 2.434 -31.393 1.00 54.97 119 LEU A CA 1
ATOM 945 C C . LEU A 1 119 ? 9.491 1.243 -32.325 1.00 54.97 119 LEU A C 1
ATOM 947 O O . LEU A 1 119 ? 9.187 1.475 -33.492 1.00 54.97 119 LEU A O 1
ATOM 951 N N . ARG A 1 120 ? 9.624 -0.015 -31.875 1.00 61.06 120 ARG A N 1
ATOM 952 C CA . ARG A 1 120 ? 9.378 -1.196 -32.725 1.00 61.06 120 ARG A CA 1
ATOM 953 C C . ARG A 1 120 ? 7.990 -1.771 -32.432 1.00 61.06 120 ARG A C 1
ATOM 955 O O . ARG A 1 120 ? 7.820 -2.414 -31.394 1.00 61.06 120 ARG A O 1
ATOM 962 N N . PRO A 1 121 ? 7.001 -1.571 -33.321 1.00 61.97 121 PRO A N 1
ATOM 963 C CA . PRO A 1 121 ? 5.667 -2.122 -33.126 1.00 61.97 121 PRO A CA 1
ATOM 964 C C . PRO A 1 121 ? 5.729 -3.650 -33.010 1.00 61.97 121 PRO A C 1
ATOM 966 O O . PRO A 1 121 ? 6.416 -4.305 -33.791 1.00 61.97 121 PRO A O 1
ATOM 969 N N . GLY A 1 122 ? 5.018 -4.218 -32.034 1.00 68.88 122 GLY A N 1
ATOM 970 C CA . GLY A 1 122 ? 4.869 -5.671 -31.876 1.00 68.88 122 GLY A CA 1
ATOM 971 C C . GLY A 1 122 ? 5.955 -6.385 -31.063 1.00 68.88 122 GLY A C 1
ATOM 972 O O . GLY A 1 122 ? 5.841 -7.590 -30.857 1.00 68.88 122 GLY A O 1
ATOM 973 N N . VAL A 1 123 ? 6.977 -5.683 -30.561 1.00 74.62 123 VAL A N 1
ATOM 974 C CA . VAL A 1 123 ? 7.968 -6.276 -29.647 1.00 74.62 123 VAL A CA 1
ATOM 975 C C . VAL A 1 123 ? 7.644 -5.867 -28.211 1.00 74.62 123 VAL A C 1
ATOM 977 O O . VAL A 1 123 ? 7.654 -4.682 -27.888 1.00 74.62 123 VAL A O 1
ATOM 980 N N . CYS A 1 124 ? 7.384 -6.840 -27.337 1.00 79.19 124 CYS A N 1
ATOM 981 C CA . CYS A 1 124 ? 7.255 -6.614 -25.897 1.00 79.19 124 CYS A CA 1
ATOM 982 C C . CYS A 1 124 ? 8.607 -6.820 -25.203 1.00 79.19 124 CYS A C 1
ATOM 984 O O . CYS A 1 124 ? 9.322 -7.785 -25.479 1.00 79.19 124 CYS A O 1
ATOM 986 N N . ARG A 1 125 ? 8.950 -5.928 -24.272 1.00 84.56 125 ARG A N 1
ATOM 987 C CA . ARG A 1 125 ? 10.119 -6.037 -23.395 1.00 84.56 125 ARG A CA 1
ATOM 988 C C . ARG A 1 125 ? 9.667 -6.330 -21.972 1.00 84.56 125 ARG A C 1
ATOM 990 O O . ARG A 1 125 ? 8.716 -5.730 -21.484 1.00 84.56 125 ARG A O 1
ATOM 997 N N . LYS A 1 126 ? 10.412 -7.194 -21.280 1.00 89.38 126 LYS A N 1
ATOM 998 C CA . LYS A 1 126 ? 10.288 -7.386 -19.831 1.00 89.38 126 LYS A CA 1
ATOM 999 C C . LYS A 1 126 ? 11.222 -6.441 -19.087 1.00 89.38 126 LYS A C 1
ATOM 1001 O O . LYS A 1 126 ? 12.432 -6.487 -19.293 1.00 89.38 126 LYS A O 1
ATOM 1006 N N . ILE A 1 127 ? 10.671 -5.619 -18.201 1.00 89.56 127 ILE A N 1
ATOM 1007 C CA . ILE A 1 127 ? 11.436 -4.758 -17.290 1.00 89.56 127 ILE A CA 1
ATOM 1008 C C . ILE A 1 127 ? 11.333 -5.347 -15.890 1.00 89.56 127 ILE A C 1
ATOM 1010 O O . ILE A 1 127 ? 10.234 -5.586 -15.397 1.00 89.56 127 ILE A O 1
ATOM 1014 N N . ARG A 1 128 ? 12.474 -5.576 -15.234 1.00 90.50 128 ARG A N 1
ATOM 1015 C CA . ARG A 1 128 ? 12.505 -5.993 -13.828 1.00 90.50 128 ARG A CA 1
ATOM 1016 C C . ARG A 1 128 ? 12.108 -4.815 -12.942 1.00 90.50 128 ARG A C 1
ATOM 1018 O O . ARG A 1 128 ? 12.711 -3.754 -13.048 1.00 90.50 128 ARG A O 1
ATOM 1025 N N . THR A 1 129 ? 11.142 -5.010 -12.049 1.00 88.88 129 THR A N 1
ATOM 1026 C CA . THR A 1 129 ? 10.594 -3.902 -11.248 1.00 88.88 129 THR A CA 1
ATOM 1027 C C . THR A 1 129 ? 11.500 -3.500 -10.087 1.00 88.88 129 THR A C 1
ATOM 1029 O O . THR A 1 129 ? 11.645 -2.321 -9.792 1.00 88.88 129 THR A O 1
ATOM 1032 N N . GLY A 1 130 ? 12.100 -4.479 -9.400 1.00 83.94 130 GLY A N 1
ATOM 1033 C CA . GLY A 1 130 ? 12.914 -4.244 -8.201 1.00 83.94 130 GLY A CA 1
ATOM 1034 C C . GLY A 1 130 ? 12.131 -3.737 -6.980 1.00 83.94 130 GLY A C 1
ATOM 1035 O O . GLY A 1 130 ? 12.741 -3.473 -5.946 1.00 83.94 130 GLY A O 1
ATOM 1036 N N . LEU A 1 131 ? 10.803 -3.633 -7.076 1.00 83.88 131 LEU A N 1
ATOM 1037 C CA . LEU A 1 131 ? 9.935 -3.083 -6.037 1.00 83.88 131 LEU A CA 1
ATOM 1038 C C . LEU A 1 131 ? 9.766 -4.066 -4.875 1.00 83.88 131 LEU A C 1
ATOM 1040 O O . LEU A 1 131 ? 9.580 -5.267 -5.083 1.00 83.88 131 LEU A O 1
ATOM 1044 N N . ARG A 1 132 ? 9.826 -3.545 -3.645 1.00 68.44 132 ARG A N 1
ATOM 1045 C CA . ARG A 1 132 ? 9.731 -4.341 -2.408 1.00 68.44 132 ARG A CA 1
ATOM 1046 C C . ARG A 1 132 ? 8.749 -3.796 -1.362 1.00 68.44 132 ARG A C 1
ATOM 1048 O O . ARG A 1 132 ? 8.582 -4.451 -0.341 1.00 68.44 132 ARG A O 1
ATOM 1055 N N . ALA A 1 133 ? 8.116 -2.637 -1.582 1.00 57.91 133 ALA A N 1
ATOM 1056 C CA . ALA A 1 133 ? 7.352 -1.955 -0.530 1.00 57.91 133 ALA A CA 1
ATOM 1057 C C . ALA A 1 133 ? 6.207 -1.057 -1.009 1.00 57.91 133 ALA A C 1
ATOM 1059 O O . ALA A 1 133 ? 6.210 -0.538 -2.130 1.00 57.91 133 ALA A O 1
ATOM 1060 N N . LEU A 1 134 ? 5.246 -0.845 -0.106 1.00 53.47 134 LEU A N 1
ATOM 1061 C CA . LEU A 1 134 ? 4.222 0.193 -0.206 1.00 53.47 134 LEU A CA 1
ATOM 1062 C C . LEU A 1 134 ? 4.866 1.564 0.086 1.00 53.47 134 LEU A C 1
ATOM 1064 O O . LEU A 1 134 ? 5.576 1.710 1.082 1.00 53.47 134 LEU A O 1
ATOM 1068 N N . GLN A 1 135 ? 4.617 2.552 -0.776 1.00 47.12 135 GLN A N 1
ATOM 1069 C CA . GLN A 1 135 ? 4.898 3.968 -0.515 1.00 47.12 135 GLN A CA 1
ATOM 1070 C C . GLN A 1 135 ? 3.563 4.689 -0.467 1.00 47.12 135 GLN A C 1
ATOM 1072 O O . GLN A 1 135 ? 2.751 4.491 -1.358 1.00 47.12 135 GLN A O 1
ATOM 1077 N N . THR A 1 136 ? 3.332 5.517 0.543 1.00 42.19 136 THR A N 1
ATOM 1078 C CA . THR A 1 136 ? 2.075 6.267 0.669 1.00 42.19 136 THR A CA 1
ATOM 1079 C C . THR A 1 136 ? 2.367 7.735 0.908 1.00 42.19 136 THR A C 1
ATOM 1081 O O . THR A 1 136 ? 3.239 8.089 1.706 1.00 42.19 136 THR A O 1
ATOM 1084 N N . ASN A 1 137 ? 1.636 8.589 0.193 1.00 36.91 137 ASN A N 1
ATOM 1085 C CA . ASN A 1 137 ? 1.718 10.039 0.305 1.00 36.91 137 ASN A CA 1
ATOM 1086 C C . ASN A 1 137 ? 0.460 10.567 0.990 1.00 36.91 137 ASN A C 1
ATOM 1088 O O . ASN A 1 137 ? -0.651 10.168 0.664 1.00 36.91 137 ASN A O 1
ATOM 1092 N N . TRP A 1 138 ? 0.659 11.498 1.912 1.00 39.72 138 TRP A N 1
ATOM 1093 C CA . TRP A 1 138 ? -0.391 12.218 2.619 1.00 39.72 138 TRP A CA 1
ATOM 1094 C C . TRP A 1 138 ? -0.560 13.614 2.019 1.00 39.72 138 TRP A C 1
ATOM 1096 O O . TRP A 1 138 ? 0.401 14.382 2.051 1.00 39.72 138 TRP A O 1
ATOM 1106 N N . LEU A 1 139 ? -1.731 14.004 1.514 1.00 33.72 139 LEU A N 1
ATOM 1107 C CA . LEU A 1 139 ? -2.006 15.425 1.280 1.00 33.72 139 LEU A CA 1
ATOM 1108 C C . LEU A 1 139 ? -2.893 15.927 2.432 1.00 33.72 139 LEU A C 1
ATOM 1110 O O . LEU A 1 139 ? -3.928 15.366 2.764 1.00 33.72 139 LEU A O 1
ATOM 1114 N N . GLY A 1 140 ? -2.426 16.945 3.155 1.00 31.16 140 GLY A N 1
ATOM 1115 C CA . GLY A 1 140 ? -3.277 17.660 4.109 1.00 31.16 140 GLY A CA 1
ATOM 1116 C C . GLY A 1 140 ? -4.289 18.537 3.360 1.00 31.16 140 GLY A C 1
ATOM 1117 O O . GLY A 1 140 ? -4.065 18.842 2.187 1.00 31.16 140 GLY A O 1
ATOM 1118 N N . PRO A 1 141 ? -5.365 19.013 4.014 1.00 35.88 141 PRO A N 1
ATOM 1119 C CA . PRO A 1 141 ? -6.350 19.853 3.347 1.00 35.88 141 PRO A CA 1
ATOM 1120 C C . PRO A 1 141 ? -5.679 21.107 2.792 1.00 35.88 141 PRO A C 1
ATOM 1122 O O . PRO A 1 141 ? -5.025 21.864 3.523 1.00 35.88 141 PRO A O 1
ATOM 1125 N N . ALA A 1 142 ? -5.890 21.360 1.502 1.00 39.38 142 ALA A N 1
ATOM 1126 C CA . ALA A 1 142 ? -5.783 22.704 0.968 1.00 39.38 142 ALA A CA 1
ATOM 1127 C C . ALA A 1 142 ? -6.825 23.549 1.710 1.00 39.38 142 ALA A C 1
ATOM 1129 O O . ALA A 1 142 ? -8.028 23.317 1.599 1.00 39.38 142 ALA A O 1
ATOM 1130 N N . ALA A 1 143 ? -6.353 24.474 2.544 1.00 35.41 143 ALA A N 1
ATOM 1131 C CA . ALA A 1 143 ? -7.221 25.420 3.220 1.00 35.41 143 ALA A CA 1
ATOM 1132 C C . ALA A 1 143 ? -7.963 26.230 2.150 1.00 35.41 143 ALA A C 1
ATOM 1134 O O . ALA A 1 143 ? -7.352 27.041 1.461 1.00 35.41 143 ALA A O 1
ATOM 1135 N N . GLY A 1 144 ? -9.263 25.978 2.004 1.00 41.19 144 GLY A N 1
ATOM 1136 C CA . GLY A 1 144 ? -10.164 26.900 1.337 1.00 41.19 144 GLY A CA 1
ATOM 1137 C C . GLY A 1 144 ? -10.365 28.119 2.228 1.00 41.19 144 GLY A C 1
ATOM 1138 O O . GLY A 1 144 ? -10.960 28.004 3.301 1.00 41.19 144 GLY A O 1
ATOM 1139 N N . GLN A 1 145 ? -9.839 29.253 1.778 1.00 34.50 145 GLN A N 1
ATOM 1140 C CA . GLN A 1 145 ? -10.431 30.580 1.930 1.00 34.50 145 GLN A CA 1
ATOM 1141 C C . GLN A 1 145 ? -10.323 31.269 0.575 1.00 34.50 145 GLN A C 1
ATOM 1143 O O . GLN A 1 145 ? -9.226 31.184 -0.024 1.00 34.50 145 GLN A O 1
#

Foldseek 3Di:
DDDKDWDWDFDPDDDPVVQLVVQVVVLVVVVVDQFPDKFDKDKDAAPRLDLVVDDPPPPCNLVSVQQWDWAADPVDPPDIDIWGFRMWTWIWTHRDPQWDIDIDGWTHTDQWDWDPPPPDPPDIDIDGRPDGIGIGITDGHPDDD

Sequence (145 aa):
MGLTIHYELHSNERSSSRVRELVARLRGRALDLPFEQVDEIVELSGPACDCDRYDREHPHRWLLNQAARHVADPERKGYSYPVCPVEVIAFSTRPGRGCEEANFGLCRYPAYIETAAGLRPGVCRKIRTGLRALQTNWLGPAAGQ